Protein AF-A0A969T9H5-F1 (afdb_monomer_lite)

Radius of gyration: 19.57 Å; chains: 1; bounding box: 50×28×49 Å

Sequence (170 aa):
MPGCEVAMLNDYLAGAIPQTIERGRVLMASIRRDLPRDYDALRTTCKQRVNEEIEALQKLQKKDICNLEAWREFKRIVANMDLIETVGVAALNRASSADHRLNVLLEKIAREIDYPLLTPTVISLSQQYFCIYRQFNLLCIPLVEGHFLLHLPDLYHELAHPFLLRKTIP

pLDDT: mean 87.6, std 11.99, range [33.06, 97.31]

Foldseek 3Di:
DPVVVLVVQVVVLLPVLVVVLVVLVVLLVLQDPPDDPLCVLLNVLLNVLSVVLSVLSVVLNPDPCRDPVSVVSVVVSVVSSVCSRVPSRVQRVPDDPLQVVVSVVQVVVCVVVVQVDDRAREDQPDPDAWAAPVSSSYIYHHNCCSVPVPVVVVVVVRSCVVVVVVPPDD

Structure (mmCIF, N/CA/C/O backbone):
data_AF-A0A969T9H5-F1
#
_entry.id   AF-A0A969T9H5-F1
#
loop_
_atom_site.group_PDB
_atom_site.id
_atom_site.type_symbol
_atom_site.label_atom_id
_atom_site.label_alt_id
_atom_site.label_comp_id
_atom_site.label_asym_id
_atom_site.label_entity_id
_atom_site.label_seq_id
_atom_site.pdbx_PDB_ins_code
_atom_site.Cartn_x
_atom_site.Cartn_y
_atom_site.Cartn_z
_atom_site.occupancy
_atom_site.B_iso_or_equiv
_atom_site.auth_seq_id
_atom_site.auth_comp_id
_atom_site.auth_asym_id
_atom_site.auth_atom_id
_atom_site.pdbx_PDB_model_num
ATOM 1 N N . MET A 1 1 ? 33.191 -14.152 -22.882 1.00 47.62 1 MET A N 1
ATOM 2 C CA . MET A 1 1 ? 32.098 -13.749 -23.791 1.00 47.62 1 MET A CA 1
ATOM 3 C C . MET A 1 1 ? 31.109 -12.845 -23.043 1.00 47.62 1 MET A C 1
ATOM 5 O O . MET A 1 1 ? 30.106 -13.347 -22.569 1.00 47.62 1 MET A O 1
ATOM 9 N N . PRO A 1 2 ? 31.390 -11.540 -22.884 1.00 58.88 2 PRO A N 1
ATOM 10 C CA . PRO A 1 2 ? 30.523 -10.622 -22.130 1.00 58.88 2 PRO A CA 1
ATOM 11 C C . PRO A 1 2 ? 29.415 -9.947 -22.968 1.00 58.88 2 PRO A C 1
ATOM 13 O O . PRO A 1 2 ? 28.464 -9.418 -22.409 1.00 58.88 2 PRO A O 1
ATOM 16 N N . GLY A 1 3 ? 29.493 -9.974 -24.305 1.00 58.47 3 GLY A N 1
ATOM 17 C CA . GLY A 1 3 ? 28.529 -9.273 -25.172 1.00 58.47 3 GLY A CA 1
ATOM 18 C C . GLY A 1 3 ? 27.148 -9.933 -25.306 1.00 58.47 3 GLY A C 1
ATOM 19 O O . GLY A 1 3 ? 26.172 -9.237 -25.559 1.00 58.47 3 GLY A O 1
ATOM 20 N N . CYS A 1 4 ? 27.044 -11.253 -25.113 1.00 58.19 4 CYS A N 1
ATOM 21 C CA . CYS A 1 4 ? 25.779 -11.986 -25.268 1.00 58.19 4 CYS A CA 1
ATOM 22 C C . CYS A 1 4 ? 24.822 -11.754 -24.081 1.00 58.19 4 CYS A C 1
ATOM 24 O O . CYS A 1 4 ? 23.616 -11.621 -24.263 1.00 58.19 4 CYS A O 1
ATOM 26 N N . GLU A 1 5 ? 25.360 -11.629 -22.863 1.00 64.88 5 GLU A N 1
ATOM 27 C CA . GLU A 1 5 ? 24.565 -11.393 -21.648 1.00 64.88 5 GLU A CA 1
ATOM 28 C C . GLU A 1 5 ? 23.960 -9.983 -21.603 1.00 64.88 5 GLU A C 1
ATOM 30 O O . GLU A 1 5 ? 22.817 -9.817 -21.180 1.00 64.88 5 GLU A O 1
ATOM 35 N N . VAL A 1 6 ? 24.690 -8.972 -22.090 1.00 69.62 6 VAL A N 1
ATOM 36 C CA . VAL A 1 6 ? 24.198 -7.583 -22.145 1.00 69.62 6 VAL A CA 1
ATOM 37 C C . VAL A 1 6 ? 23.068 -7.440 -23.168 1.00 69.62 6 VAL A C 1
ATOM 39 O O . VAL A 1 6 ? 22.071 -6.780 -22.885 1.00 69.62 6 VAL A O 1
ATOM 42 N N . ALA A 1 7 ? 23.176 -8.108 -24.321 1.00 71.19 7 ALA A N 1
ATOM 43 C CA . ALA A 1 7 ? 22.122 -8.112 -25.333 1.00 71.19 7 ALA A CA 1
ATOM 44 C C . ALA A 1 7 ? 20.820 -8.748 -24.807 1.00 71.19 7 ALA A C 1
ATOM 46 O O . ALA A 1 7 ? 19.759 -8.138 -24.914 1.00 71.19 7 ALA A O 1
ATOM 47 N N . MET A 1 8 ? 20.902 -9.908 -24.141 1.00 79.25 8 MET A N 1
ATOM 48 C CA . MET A 1 8 ? 19.718 -10.556 -23.553 1.00 79.25 8 MET A CA 1
ATOM 49 C C . MET A 1 8 ? 19.060 -9.719 -22.447 1.00 79.25 8 MET A C 1
ATOM 51 O O . MET A 1 8 ? 17.835 -9.697 -22.332 1.00 79.25 8 MET A O 1
ATOM 55 N N . LEU A 1 9 ? 19.855 -9.025 -21.625 1.00 79.94 9 LEU A N 1
ATOM 56 C CA . LEU A 1 9 ? 19.324 -8.145 -20.582 1.00 79.94 9 LEU A CA 1
ATOM 57 C C . LEU A 1 9 ? 18.579 -6.941 -21.177 1.00 79.94 9 LEU A C 1
ATOM 59 O O . LEU A 1 9 ? 17.537 -6.547 -20.652 1.00 79.94 9 LEU A O 1
ATOM 63 N N . ASN A 1 10 ? 19.087 -6.387 -22.278 1.00 79.56 10 ASN A N 1
ATOM 64 C CA . ASN A 1 10 ? 18.437 -5.290 -22.988 1.00 79.56 10 ASN A CA 1
ATOM 65 C C . ASN A 1 10 ? 17.104 -5.720 -23.596 1.00 79.56 10 ASN A C 1
ATOM 67 O O . ASN A 1 10 ? 16.109 -5.025 -23.404 1.00 79.56 10 ASN A O 1
ATOM 71 N N . ASP A 1 11 ? 17.063 -6.876 -24.260 1.00 84.00 11 ASP A N 1
ATOM 72 C CA . ASP A 1 11 ? 15.827 -7.408 -24.839 1.00 84.00 11 ASP A CA 1
ATOM 73 C C . ASP A 1 11 ? 14.783 -7.689 -23.751 1.00 84.00 11 ASP A C 1
ATOM 75 O O . ASP A 1 11 ? 13.604 -7.352 -23.899 1.00 84.00 11 ASP A O 1
ATOM 79 N N . TYR A 1 12 ? 15.222 -8.230 -22.608 1.00 87.00 12 TYR A N 1
ATOM 80 C CA . TYR A 1 12 ? 14.353 -8.424 -21.451 1.00 87.00 12 TYR A CA 1
ATOM 81 C C . TYR A 1 12 ? 13.780 -7.096 -20.946 1.00 87.00 12 TYR A C 1
ATOM 83 O O . TYR A 1 12 ? 12.568 -6.975 -20.774 1.00 87.00 12 TYR A O 1
ATOM 91 N N . LEU A 1 13 ? 14.623 -6.085 -20.714 1.00 86.38 13 LEU A N 1
ATOM 92 C CA . LEU A 1 13 ? 14.180 -4.789 -20.194 1.00 86.38 13 LEU A CA 1
ATOM 93 C C . LEU A 1 13 ? 13.301 -4.027 -21.192 1.00 86.38 13 LEU A C 1
ATOM 95 O O . LEU A 1 13 ? 12.325 -3.397 -20.777 1.00 86.38 13 LEU A O 1
ATOM 99 N N . ALA A 1 14 ? 13.582 -4.143 -22.491 1.00 86.38 14 ALA A N 1
ATOM 100 C CA . ALA A 1 14 ? 12.766 -3.573 -23.557 1.00 86.38 14 ALA A CA 1
ATOM 101 C C . ALA A 1 14 ? 11.327 -4.117 -23.547 1.00 86.38 14 ALA A C 1
ATOM 103 O O . ALA A 1 14 ? 10.398 -3.365 -23.839 1.00 86.38 14 ALA A O 1
ATOM 104 N N . GLY A 1 15 ? 11.126 -5.384 -23.165 1.00 88.88 15 GLY A N 1
ATOM 105 C CA . GLY A 1 15 ? 9.794 -5.971 -22.979 1.00 88.88 15 GLY A CA 1
ATOM 106 C C . GLY A 1 15 ? 9.190 -5.723 -21.590 1.00 88.88 15 GLY A C 1
ATOM 107 O O . GLY A 1 15 ? 8.013 -5.373 -21.465 1.00 88.88 15 GLY A O 1
ATOM 108 N N . ALA A 1 16 ? 9.990 -5.868 -20.534 1.00 92.19 16 ALA A N 1
ATOM 109 C CA . ALA A 1 16 ? 9.522 -5.826 -19.151 1.00 92.19 16 ALA A CA 1
ATOM 110 C C . ALA A 1 16 ? 9.114 -4.418 -18.692 1.00 92.19 16 ALA A C 1
ATOM 112 O O . ALA A 1 16 ? 8.158 -4.277 -17.924 1.00 92.19 16 ALA A O 1
ATOM 113 N N . ILE A 1 17 ? 9.792 -3.362 -19.160 1.00 93.75 17 ILE A N 1
ATOM 114 C CA . ILE A 1 17 ? 9.450 -1.980 -18.793 1.00 93.75 17 ILE A CA 1
ATOM 115 C C . ILE A 1 17 ? 8.036 -1.606 -19.283 1.00 93.75 17 ILE A C 1
ATOM 117 O O . ILE A 1 17 ? 7.217 -1.228 -18.439 1.00 93.75 17 ILE A O 1
ATOM 121 N N . PRO A 1 18 ? 7.681 -1.749 -20.580 1.00 94.50 18 PRO A N 1
ATOM 122 C CA . PRO A 1 18 ? 6.320 -1.490 -21.055 1.00 94.50 18 PRO A CA 1
ATOM 123 C C . PRO A 1 18 ? 5.251 -2.311 -20.331 1.00 94.50 18 PRO A C 1
ATOM 125 O O . PRO A 1 18 ? 4.217 -1.764 -19.949 1.00 94.50 18 PRO A O 1
ATOM 128 N N . GLN A 1 19 ? 5.511 -3.601 -20.090 1.00 95.19 19 GLN A N 1
ATOM 129 C CA . GLN A 1 19 ? 4.597 -4.462 -19.339 1.00 95.19 19 GLN A CA 1
ATOM 130 C C . GLN A 1 19 ? 4.364 -3.928 -17.918 1.00 95.19 19 GLN A C 1
ATOM 132 O O . GLN A 1 19 ? 3.228 -3.881 -17.449 1.00 95.19 19 GLN A O 1
ATOM 137 N N . THR A 1 20 ? 5.427 -3.502 -17.231 1.00 95.81 20 THR A N 1
ATOM 138 C CA . THR A 1 20 ? 5.340 -2.999 -15.852 1.00 95.81 20 THR A CA 1
ATOM 139 C C . THR A 1 20 ? 4.614 -1.651 -15.792 1.00 95.81 20 THR A C 1
ATOM 141 O O . THR A 1 20 ? 3.836 -1.415 -14.868 1.00 95.81 20 THR A O 1
ATOM 144 N N . ILE A 1 21 ? 4.792 -0.789 -16.801 1.00 96.88 21 ILE A N 1
ATOM 145 C CA . ILE A 1 21 ? 4.009 0.450 -16.954 1.00 96.88 21 ILE A CA 1
ATOM 146 C C . ILE A 1 21 ? 2.520 0.123 -17.093 1.00 96.88 21 ILE A C 1
ATOM 148 O O . ILE A 1 21 ? 1.692 0.731 -16.413 1.00 96.88 21 ILE A O 1
ATOM 152 N N . GLU A 1 22 ? 2.171 -0.844 -17.943 1.00 97.19 22 GLU A N 1
ATOM 153 C CA . GLU A 1 22 ? 0.775 -1.236 -18.135 1.00 97.19 22 GLU A CA 1
ATOM 154 C C . GLU A 1 22 ? 0.180 -1.855 -16.866 1.00 97.19 22 GLU A C 1
ATOM 156 O O . GLU A 1 22 ? -0.927 -1.493 -16.467 1.00 97.19 22 GLU A O 1
ATOM 161 N N . ARG A 1 23 ? 0.953 -2.682 -16.148 1.00 96.44 23 ARG A N 1
ATOM 162 C CA . ARG A 1 23 ? 0.580 -3.177 -14.815 1.00 96.44 23 ARG A CA 1
ATOM 163 C C . ARG A 1 23 ? 0.255 -2.024 -13.864 1.00 96.44 23 ARG A C 1
ATOM 165 O O . ARG A 1 23 ? -0.775 -2.063 -13.200 1.00 96.44 23 ARG A O 1
ATOM 172 N N . GLY A 1 24 ? 1.083 -0.978 -13.837 1.00 96.44 24 GLY A N 1
ATOM 173 C CA . GLY A 1 24 ? 0.830 0.225 -13.041 1.00 96.44 24 GLY A CA 1
ATOM 174 C C . GLY A 1 24 ? -0.486 0.922 -13.412 1.00 96.44 24 GLY A C 1
ATOM 175 O O . GLY A 1 24 ? -1.258 1.297 -12.532 1.00 96.44 24 GLY A O 1
ATOM 176 N N . ARG A 1 25 ? -0.806 1.045 -14.706 1.00 96.44 25 ARG A N 1
ATOM 177 C CA . ARG A 1 25 ? -2.076 1.648 -15.158 1.00 96.44 25 ARG A CA 1
ATOM 178 C C . ARG A 1 25 ? -3.293 0.828 -14.741 1.00 96.44 25 ARG A C 1
ATOM 180 O O . ARG A 1 25 ? -4.264 1.395 -14.237 1.00 96.44 25 ARG A O 1
ATOM 187 N N . VAL A 1 26 ? -3.230 -0.493 -14.906 1.00 96.12 26 VAL A N 1
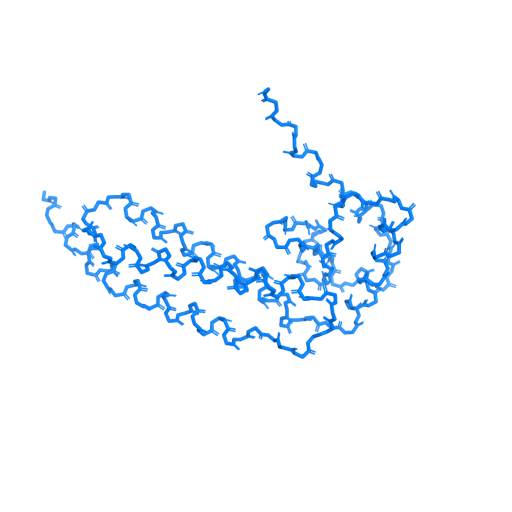ATOM 188 C CA . VAL A 1 26 ? -4.277 -1.414 -14.437 1.00 96.12 26 VAL A CA 1
ATOM 189 C C . VAL A 1 26 ? -4.440 -1.297 -12.922 1.00 96.12 26 VAL A C 1
ATOM 191 O O . VAL A 1 26 ? -5.563 -1.181 -12.426 1.00 96.12 26 VAL A O 1
ATOM 194 N N . LEU A 1 27 ? -3.329 -1.227 -12.186 1.00 94.31 27 LEU A N 1
ATOM 195 C CA . LEU A 1 27 ? -3.342 -1.060 -10.739 1.00 94.31 27 LEU A CA 1
ATOM 196 C C . LEU A 1 27 ? -4.035 0.246 -10.332 1.00 94.31 27 LEU A C 1
ATOM 198 O O . LEU A 1 27 ? -4.927 0.218 -9.487 1.00 94.31 27 LEU A O 1
ATOM 202 N N . MET A 1 28 ? -3.725 1.374 -10.980 1.00 94.12 28 MET A N 1
ATOM 203 C CA . MET A 1 28 ? -4.422 2.645 -10.738 1.00 94.12 28 MET A CA 1
ATOM 204 C C . MET A 1 28 ? -5.925 2.565 -11.003 1.00 94.12 28 MET A C 1
ATOM 206 O O . MET A 1 28 ? -6.712 3.147 -10.251 1.00 94.12 28 MET A O 1
ATOM 210 N N . ALA A 1 29 ? -6.327 1.876 -12.072 1.00 93.75 29 ALA A N 1
ATOM 211 C CA . ALA A 1 29 ? -7.732 1.695 -12.420 1.00 93.75 29 ALA A CA 1
ATOM 212 C C . ALA A 1 29 ? -8.474 0.825 -11.393 1.00 93.75 29 ALA A C 1
ATOM 214 O O . ALA A 1 29 ? -9.655 1.062 -11.142 1.00 93.75 29 ALA A O 1
ATOM 215 N N . SER A 1 30 ? -7.778 -0.125 -10.762 1.00 92.56 30 SER A N 1
ATOM 216 C CA . SER A 1 30 ? -8.341 -1.007 -9.734 1.00 92.56 30 SER A CA 1
ATOM 217 C C . SER A 1 30 ? -8.591 -0.323 -8.382 1.00 92.56 30 SER A C 1
ATOM 219 O O . SER A 1 30 ? -9.313 -0.864 -7.549 1.00 92.56 30 SER A O 1
ATOM 221 N N . ILE A 1 31 ? -8.027 0.869 -8.150 1.00 92.31 31 ILE A N 1
ATOM 222 C CA . ILE A 1 31 ? -8.185 1.591 -6.883 1.00 92.31 31 ILE A CA 1
ATOM 223 C C . ILE A 1 31 ? -9.641 2.047 -6.708 1.00 92.31 31 ILE A C 1
ATOM 225 O O . ILE A 1 31 ? -10.117 2.957 -7.401 1.00 92.31 31 ILE A O 1
ATOM 229 N N . ARG A 1 32 ? -10.324 1.455 -5.720 1.00 88.00 32 ARG A N 1
ATOM 230 C CA . ARG A 1 32 ? -11.712 1.768 -5.353 1.00 88.00 32 ARG A CA 1
ATOM 231 C C . ARG A 1 32 ? -11.934 3.254 -5.069 1.00 88.00 32 ARG A C 1
ATOM 233 O O . ARG A 1 32 ? -11.133 3.931 -4.418 1.00 88.00 32 ARG A O 1
ATOM 240 N N . ARG A 1 33 ? -13.058 3.766 -5.575 1.00 85.00 33 ARG A N 1
ATOM 241 C CA . ARG A 1 33 ? -13.481 5.173 -5.432 1.00 85.00 33 ARG A CA 1
ATOM 242 C C . ARG A 1 33 ? -14.618 5.345 -4.429 1.00 85.00 33 ARG A C 1
ATOM 244 O O . ARG A 1 33 ? -14.822 6.445 -3.939 1.00 85.00 33 ARG A O 1
ATOM 251 N N . ASP A 1 34 ? -15.323 4.265 -4.130 1.00 87.38 34 ASP A N 1
ATOM 252 C CA . ASP A 1 34 ? -16.539 4.176 -3.324 1.00 87.38 34 ASP A CA 1
ATOM 253 C C . ASP A 1 34 ? -16.262 3.964 -1.824 1.00 87.38 34 ASP A C 1
ATOM 255 O O . ASP A 1 34 ? -17.079 3.388 -1.111 1.00 87.38 34 ASP A O 1
ATOM 259 N N . LEU A 1 35 ? -15.099 4.404 -1.336 1.00 88.19 35 LEU A N 1
ATOM 260 C CA . LEU A 1 35 ? -14.696 4.228 0.059 1.00 88.19 35 LEU A CA 1
ATOM 261 C C . LEU A 1 35 ? -15.001 5.474 0.908 1.00 88.19 35 LEU A C 1
ATOM 263 O O . LEU A 1 35 ? -14.962 6.590 0.380 1.00 88.19 35 LEU A O 1
ATOM 267 N N . PRO A 1 36 ? -15.257 5.304 2.221 1.00 89.12 36 PRO A N 1
ATOM 268 C CA . PRO A 1 36 ? -15.365 6.408 3.173 1.00 89.12 36 PRO A CA 1
ATOM 269 C C . PRO A 1 36 ? -14.124 7.312 3.205 1.00 89.12 36 PRO A C 1
ATOM 271 O O . PRO A 1 36 ? -13.038 6.923 2.769 1.00 89.12 36 PRO A O 1
ATOM 274 N N . ARG A 1 37 ? -14.281 8.507 3.788 1.00 88.31 37 ARG A N 1
ATOM 275 C CA . ARG A 1 37 ? -13.225 9.534 3.850 1.00 88.31 37 ARG A CA 1
ATOM 276 C C . ARG A 1 37 ? -11.960 9.079 4.579 1.00 88.31 37 ARG A C 1
ATOM 278 O O . ARG A 1 37 ? -10.876 9.530 4.226 1.00 88.31 37 ARG A O 1
ATOM 285 N N . ASP A 1 38 ? -12.073 8.145 5.519 1.00 88.44 38 ASP A N 1
ATOM 286 C CA . ASP A 1 38 ? -10.944 7.592 6.285 1.00 88.44 38 ASP A CA 1
ATOM 287 C C . ASP A 1 38 ? -9.857 6.969 5.387 1.00 88.44 38 ASP A C 1
ATOM 289 O O . ASP A 1 38 ? -8.692 6.859 5.770 1.00 88.44 38 ASP A O 1
ATOM 293 N N . TYR A 1 39 ? -10.228 6.577 4.163 1.00 92.62 39 TYR A N 1
ATOM 294 C CA . TYR A 1 39 ? -9.339 5.964 3.178 1.00 92.62 39 TYR A CA 1
ATOM 295 C C . TYR A 1 39 ? -8.788 6.966 2.156 1.00 92.62 39 TYR A C 1
ATOM 297 O O . TYR A 1 39 ? -7.990 6.585 1.298 1.00 92.62 39 TYR A O 1
ATOM 305 N N . ASP A 1 40 ? -9.198 8.239 2.202 1.00 92.06 40 ASP A N 1
ATOM 306 C CA . ASP A 1 40 ? -8.830 9.243 1.197 1.00 92.06 40 ASP A CA 1
ATOM 307 C C . ASP A 1 40 ? -7.316 9.480 1.157 1.00 92.06 40 ASP A C 1
ATOM 309 O O . ASP A 1 40 ? -6.738 9.585 0.068 1.00 92.06 40 ASP A O 1
ATOM 313 N N . ALA A 1 41 ? -6.670 9.508 2.328 1.00 91.75 41 ALA A N 1
ATOM 314 C CA . ALA A 1 41 ? -5.221 9.636 2.452 1.00 91.75 41 ALA A CA 1
ATOM 315 C C . ALA A 1 41 ? -4.509 8.443 1.797 1.00 91.75 41 ALA A C 1
ATOM 317 O O . ALA A 1 41 ? -3.752 8.634 0.845 1.00 91.75 41 ALA A O 1
ATOM 318 N N . LEU A 1 42 ? -4.835 7.212 2.214 1.00 94.81 42 LEU A N 1
ATOM 319 C CA . LEU A 1 42 ? -4.269 5.985 1.645 1.00 94.81 42 LEU A CA 1
ATOM 320 C C . LEU A 1 42 ? -4.481 5.904 0.127 1.00 94.81 42 LEU A C 1
ATOM 322 O O . LEU A 1 42 ? -3.558 5.574 -0.621 1.00 94.81 42 LEU A O 1
ATOM 326 N N . ARG A 1 43 ? -5.683 6.243 -0.349 1.00 95.19 43 ARG A N 1
ATOM 327 C CA . ARG A 1 43 ? -6.032 6.249 -1.775 1.00 95.19 43 ARG A CA 1
ATOM 328 C C . ARG A 1 43 ? -5.176 7.235 -2.560 1.00 95.19 43 ARG A C 1
ATOM 330 O O . ARG A 1 43 ? -4.705 6.905 -3.649 1.00 95.19 43 ARG A O 1
ATOM 337 N N . THR A 1 44 ? -4.994 8.437 -2.024 1.00 94.81 44 THR A N 1
ATOM 338 C CA . THR A 1 44 ? -4.170 9.479 -2.646 1.00 94.81 44 THR A CA 1
ATOM 339 C C . THR A 1 44 ? -2.711 9.044 -2.690 1.00 94.81 44 THR A C 1
ATOM 341 O O . THR A 1 44 ? -2.109 9.079 -3.761 1.00 94.81 44 THR A O 1
ATOM 344 N N . THR A 1 45 ? -2.180 8.523 -1.581 1.00 95.50 45 THR A N 1
ATOM 345 C CA . THR A 1 45 ? -0.813 7.998 -1.508 1.00 95.50 45 THR A CA 1
ATOM 346 C C . THR A 1 45 ? -0.590 6.850 -2.490 1.00 95.50 45 THR A C 1
ATOM 348 O O . THR A 1 45 ? 0.398 6.866 -3.216 1.00 95.50 45 THR A O 1
ATOM 351 N N . CYS A 1 46 ? -1.507 5.880 -2.587 1.00 96.19 46 CYS A N 1
ATOM 352 C CA . CYS A 1 46 ? -1.376 4.780 -3.548 1.00 96.19 46 CYS A CA 1
ATOM 353 C C . CYS A 1 46 ? -1.334 5.301 -4.989 1.00 96.19 46 CYS A C 1
ATOM 355 O O . CYS A 1 46 ? -0.433 4.941 -5.739 1.00 96.19 46 CYS A O 1
ATOM 357 N N . LYS A 1 47 ? -2.259 6.192 -5.372 1.00 95.94 47 LYS A N 1
ATOM 358 C CA . LYS A 1 47 ? -2.280 6.782 -6.722 1.00 95.94 47 LYS A CA 1
ATOM 359 C C . LYS A 1 47 ? -1.001 7.547 -7.039 1.00 95.94 47 LYS A C 1
ATOM 361 O O . LYS A 1 47 ? -0.446 7.375 -8.119 1.00 95.94 47 LYS A O 1
ATOM 366 N N . GLN A 1 48 ? -0.553 8.383 -6.106 1.00 96.75 48 GLN A N 1
ATOM 367 C CA . GLN A 1 48 ? 0.664 9.164 -6.267 1.00 96.75 48 GLN A CA 1
ATOM 368 C C . GLN A 1 48 ? 1.874 8.249 -6.461 1.00 96.75 48 GLN A C 1
ATOM 370 O O . GLN A 1 48 ? 2.603 8.412 -7.432 1.00 96.75 48 GLN A O 1
ATOM 375 N N . ARG A 1 49 ? 2.039 7.237 -5.606 1.00 96.19 49 ARG A N 1
ATOM 376 C CA . ARG A 1 49 ? 3.184 6.329 -5.693 1.00 96.19 49 ARG A CA 1
ATOM 377 C C . ARG A 1 49 ? 3.180 5.498 -6.973 1.00 96.19 49 ARG A C 1
ATOM 379 O O . ARG A 1 49 ? 4.229 5.345 -7.581 1.00 96.19 49 ARG A O 1
ATOM 386 N N . VAL A 1 50 ? 2.026 5.003 -7.433 1.00 96.88 50 VAL A N 1
ATOM 387 C CA . VAL A 1 50 ? 1.979 4.296 -8.727 1.00 96.88 50 VAL A CA 1
ATOM 388 C C . VAL A 1 50 ? 2.397 5.219 -9.875 1.00 96.88 50 VAL A C 1
ATOM 390 O O . VAL A 1 50 ? 3.166 4.798 -10.735 1.00 96.88 50 VAL A O 1
ATOM 393 N N . ASN A 1 51 ? 1.949 6.479 -9.873 1.00 97.25 51 ASN A N 1
ATOM 394 C CA . ASN A 1 51 ? 2.383 7.461 -10.870 1.00 97.25 51 ASN A CA 1
ATOM 395 C C . ASN A 1 51 ? 3.897 7.707 -10.815 1.00 97.25 51 ASN A C 1
ATOM 397 O O . ASN A 1 51 ? 4.543 7.680 -11.857 1.00 97.25 51 ASN A O 1
ATOM 401 N N . GLU A 1 52 ? 4.467 7.889 -9.622 1.00 97.19 52 GLU A N 1
ATOM 402 C CA . GLU A 1 52 ? 5.912 8.084 -9.432 1.00 97.19 52 GLU A CA 1
ATOM 403 C C . GLU A 1 52 ? 6.726 6.909 -10.003 1.00 97.19 52 GLU A C 1
ATOM 405 O O . GLU A 1 52 ? 7.714 7.122 -10.710 1.00 97.19 52 GLU A O 1
ATOM 410 N N . GLU A 1 53 ? 6.287 5.669 -9.771 1.00 97.31 53 GLU A N 1
ATOM 411 C CA . GLU A 1 53 ? 6.951 4.477 -10.310 1.00 97.31 53 GLU A CA 1
ATOM 412 C C . GLU A 1 53 ? 6.782 4.348 -11.838 1.00 97.31 53 GLU A C 1
ATOM 414 O O . GLU A 1 53 ? 7.726 3.977 -12.539 1.00 97.31 53 GLU A O 1
ATOM 419 N N . ILE A 1 54 ? 5.614 4.704 -12.393 1.00 97.12 54 ILE A N 1
ATOM 420 C CA . ILE A 1 54 ? 5.407 4.761 -13.852 1.00 97.12 54 ILE A CA 1
ATOM 421 C C . ILE A 1 54 ? 6.329 5.808 -14.486 1.00 97.12 54 ILE A C 1
ATOM 423 O O . ILE A 1 54 ? 6.963 5.537 -15.508 1.00 97.12 54 ILE A O 1
ATOM 427 N N . GLU A 1 55 ? 6.436 6.995 -13.891 1.00 96.56 55 GLU A N 1
ATOM 428 C CA . GLU A 1 55 ? 7.342 8.044 -14.360 1.00 96.56 55 GLU A CA 1
ATOM 429 C C . GLU A 1 55 ? 8.808 7.601 -14.285 1.00 96.56 55 GLU A C 1
ATOM 431 O O . GLU A 1 55 ? 9.588 7.886 -15.198 1.00 96.56 55 GLU A O 1
ATOM 436 N N . ALA A 1 56 ? 9.194 6.880 -13.229 1.00 95.31 56 ALA A N 1
ATOM 437 C CA . ALA A 1 56 ? 10.532 6.311 -13.096 1.00 95.31 56 ALA A CA 1
ATOM 438 C C . ALA A 1 56 ? 10.825 5.289 -14.208 1.00 95.31 56 ALA A C 1
ATOM 440 O O . ALA A 1 56 ? 11.877 5.367 -14.844 1.00 95.31 56 ALA A O 1
ATOM 441 N N . LEU A 1 57 ? 9.875 4.402 -14.523 1.00 94.50 57 LEU A N 1
ATOM 442 C CA . LEU A 1 57 ? 9.990 3.449 -15.636 1.00 94.50 57 LEU A CA 1
ATOM 443 C C . LEU A 1 57 ? 10.110 4.149 -16.993 1.00 94.50 57 LEU A C 1
ATOM 445 O O . LEU A 1 57 ? 10.936 3.760 -17.816 1.00 94.50 57 LEU A O 1
ATOM 449 N N . GLN A 1 58 ? 9.333 5.208 -17.229 1.00 93.94 58 GLN A N 1
ATOM 450 C CA . GLN A 1 58 ? 9.415 5.995 -18.464 1.00 93.94 58 GLN A CA 1
ATOM 451 C C . GLN A 1 58 ? 10.759 6.717 -18.607 1.00 93.94 58 GLN A C 1
ATOM 453 O O . GLN A 1 58 ? 11.288 6.831 -19.714 1.00 93.94 58 GLN A O 1
ATOM 458 N N . LYS A 1 59 ? 11.327 7.213 -17.501 1.00 92.31 59 LYS A N 1
ATOM 459 C CA . LYS A 1 59 ? 12.681 7.785 -17.488 1.00 92.31 59 LYS A CA 1
ATOM 460 C C . LYS A 1 59 ? 13.723 6.708 -17.773 1.00 92.31 59 LYS A C 1
ATOM 462 O O . LYS A 1 59 ? 14.628 6.953 -18.563 1.00 92.31 59 LYS A O 1
ATOM 467 N N . LEU A 1 60 ? 13.569 5.526 -17.177 1.00 90.38 60 LEU A N 1
ATOM 468 C CA . LEU A 1 60 ? 14.469 4.394 -17.377 1.00 90.38 60 LEU A CA 1
ATOM 469 C C . LEU A 1 60 ? 14.466 3.905 -18.830 1.00 90.38 60 LEU A C 1
ATOM 471 O O . LEU A 1 60 ? 15.530 3.654 -19.379 1.00 90.38 60 LEU A O 1
ATOM 475 N N . GLN A 1 61 ? 13.299 3.865 -19.479 1.00 86.88 61 GLN A N 1
ATOM 476 C CA . GLN A 1 61 ? 13.158 3.481 -20.889 1.00 86.88 61 GLN A CA 1
ATOM 477 C C . GLN A 1 61 ? 13.932 4.398 -21.850 1.00 86.88 61 GLN A C 1
ATOM 479 O O . GLN A 1 61 ? 14.343 3.966 -22.923 1.00 86.88 61 GLN A O 1
ATOM 484 N N . LYS A 1 62 ? 14.099 5.676 -21.489 1.00 83.31 62 LYS A N 1
ATOM 485 C CA . LYS A 1 62 ? 14.804 6.677 -22.305 1.00 83.31 62 LYS A CA 1
ATOM 486 C C . LYS A 1 62 ? 16.320 6.677 -22.082 1.00 83.31 62 LYS A C 1
ATOM 488 O O . LYS A 1 62 ? 17.028 7.321 -22.853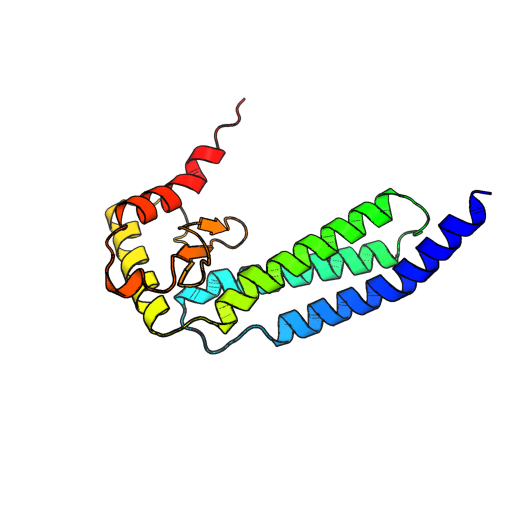 1.00 83.31 62 LYS A O 1
ATOM 493 N N . LYS A 1 63 ? 16.813 6.027 -21.022 1.00 79.00 63 LYS A N 1
ATOM 494 C CA . LYS A 1 63 ? 18.250 5.863 -20.761 1.00 79.00 63 LYS A CA 1
ATOM 495 C C . LYS A 1 63 ? 18.786 4.706 -21.609 1.00 79.00 63 LYS A C 1
ATOM 497 O O . LYS A 1 63 ? 18.055 3.766 -21.898 1.00 79.00 63 LYS A O 1
ATOM 502 N N . ASP A 1 64 ? 20.065 4.757 -21.969 1.00 67.44 64 ASP A N 1
ATOM 503 C CA . ASP A 1 64 ? 20.746 3.595 -22.543 1.00 67.44 64 ASP A CA 1
ATOM 504 C C . ASP A 1 64 ? 20.794 2.473 -21.487 1.00 67.44 64 ASP A C 1
ATOM 506 O O . ASP A 1 64 ? 21.326 2.654 -20.389 1.00 67.44 64 ASP A O 1
ATOM 510 N N . ILE A 1 65 ? 20.149 1.347 -21.791 1.00 65.12 65 ILE A N 1
ATOM 511 C CA . ILE A 1 65 ? 19.752 0.296 -20.836 1.00 65.12 65 ILE A CA 1
ATOM 512 C C . ILE A 1 65 ? 20.939 -0.634 -20.482 1.00 65.12 65 ILE A C 1
ATOM 514 O O . ILE A 1 65 ? 20.850 -1.472 -19.585 1.00 65.12 65 ILE A O 1
ATOM 518 N N . CYS A 1 66 ? 22.102 -0.429 -21.108 1.00 62.59 66 CYS A N 1
ATOM 519 C CA . CYS A 1 66 ? 23.261 -1.325 -21.065 1.00 62.59 66 CYS A CA 1
ATOM 520 C C . CYS A 1 66 ? 24.070 -1.352 -19.748 1.00 62.59 66 CYS A C 1
ATOM 522 O O . CYS A 1 66 ? 25.226 -1.784 -19.769 1.00 62.59 66 CYS A O 1
ATOM 524 N N . ASN A 1 67 ? 23.540 -0.908 -18.600 1.00 74.31 67 ASN A N 1
ATOM 525 C CA . ASN A 1 67 ? 24.291 -0.930 -17.338 1.00 74.31 67 ASN A CA 1
ATOM 526 C C . ASN A 1 67 ? 23.567 -1.659 -16.181 1.00 74.31 67 ASN A C 1
ATOM 528 O O . ASN A 1 67 ? 22.343 -1.728 -16.081 1.00 74.31 67 ASN A O 1
ATOM 532 N N . LEU A 1 68 ? 24.362 -2.211 -15.258 1.00 80.44 68 LEU A N 1
ATOM 533 C CA . LEU A 1 68 ? 23.884 -2.914 -14.058 1.00 80.44 68 LEU A CA 1
ATOM 534 C C . LEU A 1 68 ? 23.034 -2.016 -13.135 1.00 80.44 68 LEU A C 1
ATOM 536 O O . LEU A 1 68 ? 22.239 -2.509 -12.334 1.00 80.44 68 LEU A O 1
ATOM 540 N N . GLU A 1 69 ? 23.215 -0.702 -13.220 1.00 85.06 69 GLU A N 1
ATOM 541 C CA . G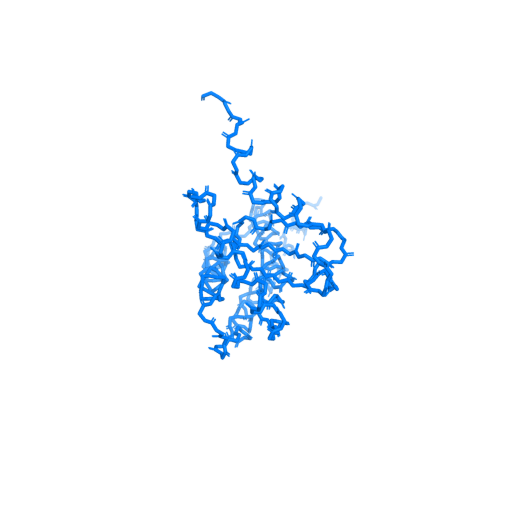LU A 1 69 ? 22.476 0.286 -12.440 1.00 85.06 69 GLU A CA 1
ATOM 542 C C . GLU A 1 69 ? 21.020 0.388 -12.906 1.00 85.06 69 GLU A C 1
ATOM 544 O O . GLU A 1 69 ? 20.126 0.337 -12.068 1.00 85.06 69 GLU A O 1
ATOM 549 N N . ALA A 1 70 ? 20.770 0.402 -14.218 1.00 85.88 70 ALA A N 1
ATOM 550 C CA . ALA A 1 70 ? 19.441 0.391 -14.817 1.00 85.88 70 ALA A CA 1
ATOM 551 C C . ALA A 1 70 ? 18.666 -0.867 -14.407 1.00 85.88 70 ALA A C 1
ATOM 553 O O . ALA A 1 70 ? 17.489 -0.798 -14.055 1.00 85.88 70 ALA A O 1
ATOM 554 N N . TRP A 1 71 ? 19.348 -2.014 -14.349 1.00 86.88 71 TRP A N 1
ATOM 555 C CA . TRP A 1 71 ? 18.762 -3.255 -13.845 1.00 86.88 71 TRP A CA 1
ATOM 556 C C . TRP A 1 71 ? 18.380 -3.183 -12.361 1.00 86.88 71 TRP A C 1
ATOM 558 O O . TRP A 1 71 ? 17.300 -3.627 -11.964 1.00 86.88 71 TRP A O 1
ATOM 568 N N . ARG A 1 72 ? 19.253 -2.619 -11.518 1.00 90.06 72 ARG A N 1
ATOM 569 C CA . ARG A 1 72 ? 18.965 -2.423 -10.088 1.00 90.06 72 ARG A CA 1
ATOM 570 C C . ARG A 1 72 ? 17.825 -1.427 -9.879 1.00 90.06 72 ARG A C 1
ATOM 572 O O . ARG A 1 72 ? 16.967 -1.669 -9.031 1.00 90.06 72 ARG A O 1
ATOM 579 N N . GLU A 1 73 ? 17.801 -0.348 -10.658 1.00 92.56 73 GLU A N 1
ATOM 580 C CA . GLU A 1 73 ? 16.731 0.650 -10.661 1.00 92.56 73 GLU A CA 1
ATOM 581 C C . GLU A 1 73 ? 15.398 -0.006 -11.045 1.00 92.56 73 GLU A C 1
ATOM 583 O O . GLU A 1 73 ? 14.437 0.100 -10.284 1.00 92.56 73 GLU A O 1
ATOM 588 N N . PHE A 1 74 ? 15.371 -0.791 -12.128 1.00 93.06 74 PHE A N 1
ATOM 589 C CA . PHE A 1 74 ? 14.200 -1.567 -12.540 1.00 93.06 74 PHE A CA 1
ATOM 590 C C . PHE A 1 74 ? 13.697 -2.498 -11.431 1.00 93.06 74 PHE A C 1
ATOM 592 O O . PHE A 1 74 ? 12.523 -2.445 -11.070 1.00 93.06 74 PHE A O 1
ATOM 599 N N . LYS A 1 75 ? 14.576 -3.316 -10.834 1.00 94.44 75 LYS A N 1
ATOM 600 C CA . LYS A 1 75 ? 14.192 -4.226 -9.741 1.00 94.44 75 LYS A CA 1
ATOM 601 C C . LYS A 1 75 ? 13.585 -3.495 -8.549 1.00 94.44 75 LYS A C 1
ATOM 603 O O . LYS A 1 75 ? 12.629 -3.990 -7.960 1.00 94.44 75 LYS A O 1
ATOM 608 N N . ARG A 1 76 ? 14.139 -2.335 -8.185 1.00 95.94 76 ARG A N 1
ATOM 609 C CA . ARG A 1 76 ? 13.606 -1.515 -7.092 1.00 95.94 76 ARG A CA 1
ATOM 610 C C . ARG A 1 76 ? 12.204 -1.008 -7.421 1.00 95.94 76 ARG A C 1
ATOM 612 O O . ARG A 1 76 ? 11.333 -1.091 -6.563 1.00 95.94 76 ARG A O 1
ATOM 619 N N . ILE A 1 77 ? 11.985 -0.538 -8.649 1.00 96.06 77 ILE A N 1
ATOM 620 C CA . ILE A 1 77 ? 10.665 -0.083 -9.101 1.00 96.06 77 ILE A CA 1
ATOM 621 C C . ILE A 1 77 ? 9.654 -1.237 -9.071 1.00 96.06 77 ILE A C 1
ATOM 623 O O . ILE A 1 77 ? 8.559 -1.080 -8.537 1.00 96.06 77 ILE A O 1
ATOM 627 N N . VAL A 1 78 ? 10.027 -2.420 -9.570 1.00 96.38 78 VAL A N 1
ATOM 628 C CA . VAL A 1 78 ? 9.162 -3.612 -9.519 1.00 96.38 78 VAL A CA 1
ATOM 629 C C . VAL A 1 78 ? 8.795 -3.960 -8.076 1.00 96.38 78 VAL A C 1
ATOM 631 O O . VAL A 1 78 ? 7.614 -4.106 -7.778 1.00 96.38 78 VAL A O 1
ATOM 634 N N . ALA A 1 79 ? 9.774 -4.002 -7.167 1.00 97.06 79 ALA A N 1
ATOM 635 C CA . ALA A 1 79 ? 9.529 -4.293 -5.755 1.00 97.06 79 ALA A CA 1
ATOM 636 C C . ALA A 1 79 ? 8.618 -3.248 -5.086 1.00 97.06 79 ALA A C 1
ATOM 638 O O . ALA A 1 79 ? 7.741 -3.599 -4.297 1.00 97.06 79 ALA A O 1
ATOM 639 N N . ASN A 1 80 ? 8.788 -1.964 -5.413 1.00 96.38 80 ASN A N 1
ATOM 640 C CA . ASN A 1 80 ? 7.905 -0.907 -4.924 1.00 96.38 80 ASN A CA 1
ATOM 641 C C . ASN A 1 80 ? 6.482 -1.070 -5.463 1.00 96.38 80 ASN A C 1
ATOM 643 O O . ASN A 1 80 ? 5.522 -0.924 -4.710 1.00 96.38 80 ASN A O 1
ATOM 647 N N . MET A 1 81 ? 6.341 -1.388 -6.747 1.00 96.31 81 MET A N 1
ATOM 648 C CA . MET A 1 81 ? 5.047 -1.603 -7.383 1.00 96.31 81 MET A CA 1
ATOM 649 C C . MET A 1 81 ? 4.332 -2.827 -6.791 1.00 96.31 81 MET A C 1
ATOM 651 O O . MET A 1 81 ? 3.142 -2.736 -6.498 1.00 96.31 81 MET A O 1
ATOM 655 N N . ASP A 1 82 ? 5.056 -3.923 -6.540 1.00 96.69 82 ASP A N 1
ATOM 656 C CA . ASP A 1 82 ? 4.529 -5.102 -5.839 1.00 96.69 82 ASP A CA 1
ATOM 657 C C . ASP A 1 82 ? 4.035 -4.713 -4.438 1.00 96.69 82 ASP A C 1
ATOM 659 O O . ASP A 1 82 ? 2.927 -5.056 -4.046 1.00 96.69 82 ASP A O 1
ATOM 663 N N . LEU A 1 83 ? 4.811 -3.915 -3.701 1.00 95.38 83 LEU A N 1
ATOM 664 C CA . LEU A 1 83 ? 4.444 -3.459 -2.362 1.00 95.38 83 LEU A CA 1
ATOM 665 C C . LEU A 1 83 ? 3.202 -2.553 -2.360 1.00 95.38 83 LEU A C 1
ATOM 667 O O . LEU A 1 83 ? 2.375 -2.642 -1.453 1.00 95.38 83 LEU A O 1
ATOM 671 N N . ILE A 1 84 ? 3.047 -1.681 -3.362 1.00 96.25 84 ILE A N 1
ATOM 672 C CA . ILE A 1 84 ? 1.835 -0.865 -3.525 1.00 96.25 84 ILE A CA 1
ATOM 673 C C . ILE A 1 84 ? 0.626 -1.757 -3.815 1.00 96.25 84 ILE A C 1
ATOM 675 O O . ILE A 1 84 ? -0.435 -1.545 -3.228 1.00 96.25 84 ILE A O 1
ATOM 679 N N . GLU A 1 85 ? 0.785 -2.763 -4.671 1.00 95.88 85 GLU A N 1
ATOM 680 C CA . GLU A 1 85 ? -0.273 -3.706 -5.029 1.00 95.88 85 GLU A CA 1
ATOM 681 C C . GLU A 1 85 ? -0.710 -4.565 -3.836 1.00 95.88 85 GLU A C 1
ATOM 683 O O . GLU A 1 85 ? -1.890 -4.575 -3.473 1.00 95.88 85 GLU A O 1
ATOM 688 N N . THR A 1 86 ? 0.235 -5.245 -3.185 1.00 94.00 86 THR A N 1
ATOM 689 C CA . THR A 1 86 ? -0.058 -6.250 -2.156 1.00 94.00 86 THR A CA 1
ATOM 690 C C . THR A 1 86 ? -0.426 -5.653 -0.804 1.00 94.00 86 THR A C 1
ATOM 692 O O . THR A 1 86 ? -1.023 -6.351 0.014 1.00 94.00 86 THR A O 1
ATOM 695 N N . VAL A 1 87 ? -0.072 -4.390 -0.547 1.00 93.62 87 VAL A N 1
ATOM 696 C CA . VAL A 1 87 ? -0.374 -3.708 0.719 1.00 93.62 87 VAL A CA 1
ATOM 697 C C . VAL A 1 87 ? -1.397 -2.602 0.509 1.00 93.62 87 VAL A C 1
ATOM 699 O O . VAL A 1 87 ? -2.508 -2.695 1.020 1.00 93.62 87 VAL A O 1
ATOM 702 N N . GLY A 1 88 ? -1.048 -1.560 -0.248 1.00 94.62 88 GLY A N 1
ATOM 703 C CA . GLY A 1 88 ? -1.883 -0.365 -0.375 1.00 94.62 88 GLY A CA 1
ATOM 704 C C . GLY A 1 88 ? -3.202 -0.639 -1.098 1.00 94.62 88 GLY A C 1
ATOM 705 O O . GLY A 1 88 ? -4.284 -0.414 -0.555 1.00 94.62 88 GLY A O 1
ATOM 706 N N . VAL A 1 89 ? -3.124 -1.169 -2.319 1.00 94.62 89 VAL A N 1
ATOM 707 C CA . VAL A 1 89 ? -4.309 -1.452 -3.140 1.00 94.62 89 VAL A CA 1
ATOM 708 C C . VAL A 1 89 ? -5.103 -2.626 -2.581 1.00 94.62 89 VAL A C 1
ATOM 710 O O . VAL A 1 89 ? -6.329 -2.545 -2.504 1.00 94.62 89 VAL A O 1
ATOM 713 N N . ALA A 1 90 ? -4.432 -3.683 -2.115 1.00 93.62 90 ALA A N 1
ATOM 714 C CA . ALA A 1 90 ? -5.092 -4.786 -1.424 1.00 93.62 90 ALA A CA 1
ATOM 715 C C . ALA A 1 90 ? -5.899 -4.311 -0.205 1.00 93.62 90 ALA A C 1
ATOM 717 O O . ALA A 1 90 ? -7.025 -4.777 -0.009 1.00 93.62 90 ALA A O 1
ATOM 718 N N . ALA A 1 91 ? -5.370 -3.358 0.572 1.00 93.88 91 ALA A N 1
ATOM 719 C CA . ALA A 1 91 ? -6.092 -2.777 1.694 1.00 93.88 91 ALA A CA 1
ATOM 720 C C . ALA A 1 91 ? -7.341 -2.017 1.240 1.00 93.88 91 ALA A C 1
ATOM 722 O O . ALA A 1 91 ? -8.442 -2.300 1.705 1.00 93.88 91 ALA A O 1
ATOM 723 N N . LEU A 1 92 ? -7.215 -1.125 0.258 1.00 94.50 92 LEU A N 1
ATOM 724 C CA . LEU A 1 92 ? -8.368 -0.396 -0.283 1.00 94.50 92 LEU A CA 1
ATOM 725 C C . LEU A 1 92 ? -9.445 -1.346 -0.835 1.00 94.50 92 LEU A C 1
ATOM 727 O O . LEU A 1 92 ? -10.637 -1.133 -0.622 1.00 94.50 92 LEU A O 1
ATOM 731 N N . ASN A 1 93 ? -9.040 -2.425 -1.503 1.00 92.75 93 ASN A N 1
ATOM 732 C CA . ASN A 1 93 ? -9.976 -3.382 -2.086 1.00 92.75 93 ASN A CA 1
ATOM 733 C C . ASN A 1 93 ? -10.710 -4.222 -1.036 1.00 92.75 93 ASN A C 1
ATOM 735 O O . ASN A 1 93 ? -11.882 -4.540 -1.236 1.00 92.75 93 ASN A O 1
ATOM 739 N N . ARG A 1 94 ? -10.055 -4.545 0.084 1.00 90.75 94 ARG A N 1
ATOM 740 C CA . ARG A 1 94 ? -10.624 -5.364 1.167 1.00 90.75 94 ARG A CA 1
ATOM 741 C C . ARG A 1 94 ? -11.309 -4.563 2.272 1.00 90.75 94 ARG A C 1
ATOM 743 O O . ARG A 1 94 ? -11.938 -5.175 3.129 1.00 90.75 94 ARG A O 1
ATOM 750 N N . ALA A 1 95 ? -11.218 -3.235 2.238 1.00 92.00 95 ALA A N 1
ATOM 751 C CA . ALA A 1 95 ? -11.841 -2.358 3.219 1.00 92.00 95 ALA A CA 1
ATOM 752 C C . ALA A 1 95 ? -13.338 -2.665 3.393 1.00 92.00 95 ALA A C 1
ATOM 754 O O . ALA A 1 95 ? -14.112 -2.705 2.426 1.00 92.00 95 ALA A O 1
ATOM 755 N N . SER A 1 96 ? -13.729 -2.867 4.649 1.00 90.12 96 SER A N 1
ATOM 756 C CA . SER A 1 96 ? -15.072 -3.257 5.064 1.00 90.12 96 SER A CA 1
ATOM 757 C C . SER A 1 96 ? -15.686 -2.250 6.043 1.00 90.12 96 SER A C 1
ATOM 759 O O . SER A 1 96 ? -15.034 -1.340 6.559 1.00 90.12 96 SER A O 1
ATOM 761 N N . SER A 1 97 ? -16.970 -2.427 6.359 1.00 87.25 97 SER A N 1
ATOM 762 C CA . SER A 1 97 ? -17.637 -1.622 7.389 1.00 87.25 97 SER A CA 1
ATOM 763 C C . SER A 1 97 ? -17.087 -1.866 8.799 1.00 87.25 97 SER A C 1
ATOM 765 O O . SER A 1 97 ? -17.229 -1.001 9.661 1.00 87.25 97 SER A O 1
ATOM 767 N N . ALA A 1 98 ? -16.484 -3.033 9.060 1.00 86.88 98 ALA A N 1
ATOM 768 C CA . ALA A 1 98 ? -15.826 -3.309 10.336 1.00 86.88 98 ALA A CA 1
ATOM 769 C C . ALA A 1 98 ? -14.564 -2.448 10.486 1.00 86.88 98 ALA A C 1
ATOM 771 O O . ALA A 1 98 ? -14.365 -1.821 11.525 1.00 86.88 98 ALA A O 1
ATOM 772 N N . ASP A 1 99 ? -13.793 -2.313 9.406 1.00 91.19 99 ASP A N 1
ATOM 773 C CA . ASP A 1 99 ? -12.607 -1.454 9.362 1.00 91.19 99 ASP A CA 1
ATOM 774 C C . ASP A 1 99 ? -12.968 0.020 9.562 1.00 91.19 99 ASP A C 1
ATOM 776 O O . ASP A 1 99 ? -12.262 0.748 10.252 1.00 91.19 99 ASP A O 1
ATOM 780 N N . HIS A 1 100 ? -14.118 0.471 9.052 1.00 90.75 100 HIS A N 1
ATOM 781 C CA . HIS A 1 100 ? -14.593 1.833 9.314 1.00 90.75 100 HIS A CA 1
ATOM 782 C C . HIS A 1 100 ? -14.777 2.111 10.819 1.00 90.75 100 HIS A C 1
ATOM 784 O O . HIS A 1 100 ? -14.363 3.155 11.317 1.00 90.75 100 HIS A O 1
ATOM 790 N N . ARG A 1 101 ? -15.327 1.157 11.584 1.00 90.56 101 ARG A N 1
ATOM 791 C CA . ARG A 1 101 ? -15.468 1.312 13.046 1.00 90.56 101 ARG A CA 1
ATOM 792 C C . ARG A 1 101 ? -14.112 1.416 13.743 1.00 90.56 101 ARG A C 1
ATOM 794 O O . ARG A 1 101 ? -13.982 2.182 14.695 1.00 90.56 101 ARG A O 1
ATOM 801 N N . LEU A 1 102 ? -13.119 0.675 13.257 1.00 91.50 102 LEU A N 1
ATOM 802 C CA . LEU A 1 102 ? -11.745 0.738 13.752 1.00 91.50 102 LEU A CA 1
ATOM 803 C C . LEU A 1 102 ? -11.082 2.081 13.450 1.00 91.50 102 LEU A C 1
ATOM 805 O O . LEU A 1 102 ? -10.418 2.627 14.324 1.00 91.50 102 LEU A O 1
ATOM 809 N N . ASN A 1 103 ? -11.308 2.646 12.263 1.00 93.94 103 ASN A N 1
ATOM 810 C CA . ASN A 1 103 ? -10.822 3.985 11.931 1.00 93.94 103 ASN A CA 1
ATOM 811 C C . ASN A 1 103 ? -11.437 5.041 12.862 1.00 93.94 103 ASN A C 1
ATOM 813 O O . ASN A 1 103 ? -10.709 5.842 13.439 1.00 93.94 103 ASN A O 1
ATOM 817 N N . VAL A 1 104 ? -12.748 4.974 13.124 1.00 93.12 104 VAL A N 1
ATOM 818 C CA . VAL A 1 104 ? -13.414 5.869 14.090 1.00 93.12 104 VAL A CA 1
ATOM 819 C C . VAL A 1 104 ? -12.850 5.710 15.507 1.00 93.12 104 VAL A C 1
ATOM 821 O O . VAL A 1 104 ? -12.687 6.699 16.223 1.00 93.12 104 VAL A O 1
ATOM 824 N N . LEU A 1 105 ? -12.565 4.479 15.942 1.00 92.44 105 LEU A N 1
ATOM 825 C CA . LEU A 1 105 ? -11.922 4.226 17.232 1.00 92.44 105 LEU A CA 1
ATOM 826 C C . LEU A 1 105 ? -10.519 4.841 17.275 1.00 92.44 105 LEU A C 1
ATOM 828 O O . LEU A 1 105 ? -10.191 5.538 18.234 1.00 92.44 105 LEU A O 1
ATOM 832 N N . LEU A 1 106 ? -9.719 4.625 16.232 1.00 93.19 106 LEU A N 1
ATOM 833 C CA . LEU A 1 106 ? -8.365 5.152 16.162 1.00 93.19 106 LEU A CA 1
ATOM 834 C C . LEU A 1 106 ? -8.350 6.682 16.153 1.00 93.19 106 LEU A C 1
ATOM 836 O O . LEU A 1 106 ? -7.527 7.278 16.838 1.00 93.19 106 LEU A O 1
ATOM 840 N N . GLU A 1 107 ? -9.274 7.331 15.444 1.00 93.50 107 GLU A N 1
ATOM 841 C CA . GLU A 1 107 ? -9.411 8.789 15.483 1.00 93.50 107 GLU A CA 1
ATOM 842 C C . GLU A 1 107 ? -9.701 9.307 16.894 1.00 93.50 107 GLU A C 1
ATOM 844 O O . GLU A 1 107 ? -9.160 10.336 17.298 1.00 93.50 107 GLU A O 1
ATOM 849 N N . LYS A 1 108 ? -10.546 8.608 17.660 1.00 94.44 108 LYS A N 1
ATOM 850 C CA . LYS A 1 108 ? -10.825 8.975 19.055 1.00 94.44 108 LYS A CA 1
ATOM 851 C C . LYS A 1 108 ? -9.580 8.833 19.921 1.00 94.44 108 LYS A C 1
ATOM 853 O O . LYS A 1 108 ? -9.255 9.775 20.633 1.00 94.44 108 LYS A O 1
ATOM 858 N N . ILE A 1 109 ? -8.871 7.709 19.798 1.00 93.25 109 ILE A N 1
ATOM 859 C CA . ILE A 1 109 ? -7.604 7.467 20.500 1.00 93.25 109 ILE A CA 1
ATOM 860 C C . ILE A 1 109 ? -6.591 8.562 20.156 1.00 93.25 109 ILE A C 1
ATOM 862 O O . ILE A 1 109 ? -6.000 9.156 21.051 1.00 93.25 109 ILE A O 1
ATOM 866 N N . ALA A 1 110 ? -6.424 8.868 18.868 1.00 93.81 110 ALA A N 1
ATOM 867 C CA . ALA A 1 110 ? -5.491 9.880 18.393 1.00 93.81 110 ALA A CA 1
ATOM 868 C C . ALA A 1 110 ? -5.816 11.272 18.954 1.00 93.81 110 ALA A C 1
ATOM 870 O O . ALA A 1 110 ? -4.905 11.995 19.341 1.00 93.81 110 ALA A O 1
ATOM 871 N N . ARG A 1 111 ? -7.100 11.640 19.044 1.00 94.75 111 ARG A N 1
ATOM 872 C CA . ARG A 1 111 ? -7.524 12.904 19.670 1.00 94.75 111 ARG A CA 1
ATOM 873 C C . ARG A 1 111 ? -7.292 12.916 21.178 1.00 94.75 111 ARG A C 1
ATOM 875 O O . ARG A 1 111 ? -6.911 13.948 21.712 1.00 94.75 111 ARG A O 1
ATOM 882 N N . GLU A 1 112 ? -7.531 11.797 21.854 1.00 95.06 112 GLU A N 1
ATOM 883 C CA . GLU A 1 112 ? -7.348 11.675 23.303 1.00 95.06 112 GLU A CA 1
ATOM 884 C C . GLU A 1 112 ? -5.883 11.856 23.713 1.00 95.06 112 GLU A C 1
ATOM 886 O O . GLU A 1 112 ? -5.600 12.532 24.699 1.00 95.06 112 GLU A O 1
ATOM 891 N N . ILE A 1 113 ? -4.952 11.298 22.934 1.00 92.62 113 ILE A N 1
ATOM 892 C CA . ILE A 1 113 ? -3.511 11.378 23.216 1.00 92.62 113 ILE A CA 1
ATOM 893 C C . ILE A 1 113 ? -2.810 12.570 22.552 1.00 92.62 113 ILE A C 1
ATOM 895 O O . ILE A 1 113 ? -1.583 12.625 22.586 1.00 92.62 113 ILE A O 1
ATOM 899 N N . ASP A 1 114 ? -3.561 13.477 21.918 1.00 93.62 114 ASP A N 1
ATOM 900 C CA . ASP A 1 114 ? -3.031 14.581 21.104 1.00 93.62 114 ASP A CA 1
ATOM 901 C C . ASP A 1 114 ? -1.954 14.106 20.105 1.00 93.62 114 ASP A C 1
ATOM 903 O O . ASP A 1 114 ? -0.809 14.563 20.085 1.00 93.62 114 ASP A O 1
ATOM 907 N N . TYR A 1 115 ? -2.305 13.090 19.310 1.00 92.94 115 TYR A N 1
ATOM 908 C CA . TYR A 1 115 ? -1.374 12.431 18.402 1.00 92.94 115 TYR A CA 1
ATOM 909 C C . TYR A 1 115 ?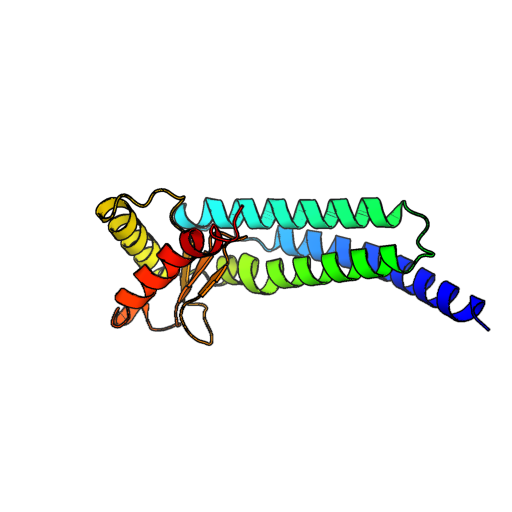 -0.832 13.431 17.362 1.00 92.94 115 TYR A C 1
ATOM 911 O O . TYR A 1 115 ? -1.601 13.960 16.558 1.00 92.94 115 TYR A O 1
ATOM 919 N N . PRO A 1 116 ? 0.493 13.669 17.307 1.00 90.25 116 PRO A N 1
ATOM 920 C CA . PRO A 1 116 ? 1.064 14.800 16.569 1.00 90.25 116 PRO A CA 1
ATOM 921 C C . PRO A 1 116 ? 1.238 14.553 15.060 1.00 90.25 116 PRO A C 1
ATOM 923 O O . PRO A 1 116 ? 1.758 15.416 14.350 1.00 90.25 116 PRO A O 1
ATOM 926 N N . LEU A 1 117 ? 0.877 13.369 14.558 1.00 90.62 117 LEU A N 1
ATOM 927 C CA . LEU A 1 117 ? 0.969 13.006 13.140 1.00 90.62 117 LEU A CA 1
ATOM 928 C C . LEU A 1 117 ? -0.422 12.739 12.563 1.00 90.62 117 LEU A C 1
ATOM 930 O O . LEU A 1 117 ? -1.404 12.608 13.287 1.00 90.62 117 LEU A O 1
ATOM 934 N N . LEU A 1 118 ? -0.502 12.614 11.238 1.00 90.12 118 LEU A N 1
ATOM 935 C CA . LEU A 1 118 ? -1.726 12.163 10.584 1.00 90.12 118 LEU A CA 1
ATOM 936 C C . LEU A 1 118 ? -2.098 10.765 11.099 1.00 90.12 118 LEU A C 1
ATOM 938 O O . LEU A 1 118 ? -1.301 9.834 10.972 1.00 90.12 118 LEU A O 1
ATOM 942 N N . THR A 1 119 ? -3.309 10.612 11.634 1.00 92.81 119 THR A N 1
ATOM 943 C CA . THR A 1 119 ? -3.826 9.316 12.083 1.00 92.81 119 THR A CA 1
ATOM 944 C C . THR A 1 119 ? -3.773 8.304 10.930 1.00 92.81 119 THR A C 1
ATOM 946 O O . THR A 1 119 ? -4.262 8.615 9.839 1.00 92.81 119 THR A O 1
ATOM 949 N N . PRO A 1 120 ? -3.147 7.128 11.116 1.00 94.00 120 PRO A N 1
ATOM 950 C CA . PRO A 1 120 ? -3.072 6.133 10.057 1.00 94.00 120 PRO A CA 1
ATOM 951 C C . PRO A 1 120 ? -4.446 5.547 9.736 1.00 94.00 120 PRO A C 1
ATOM 953 O O . PRO A 1 120 ? -5.294 5.408 10.612 1.00 94.00 120 PRO A O 1
ATOM 956 N N . THR A 1 121 ? -4.651 5.154 8.482 1.00 94.69 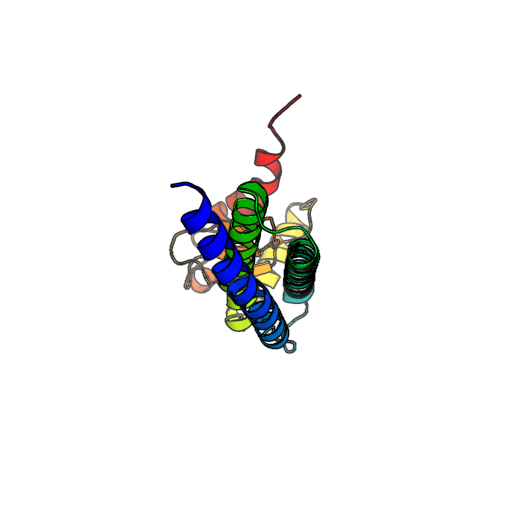121 THR A N 1
ATOM 957 C CA . THR A 1 121 ? -5.820 4.353 8.107 1.00 94.69 121 THR A CA 1
ATOM 958 C C . THR A 1 121 ? -5.652 2.956 8.703 1.00 94.69 121 THR A C 1
ATOM 960 O O . THR A 1 121 ? -4.590 2.354 8.550 1.00 94.69 121 THR A O 1
ATOM 963 N N . VAL A 1 122 ? -6.681 2.425 9.362 1.00 93.94 122 VAL A N 1
ATOM 964 C CA . VAL A 1 122 ? -6.660 1.070 9.940 1.00 93.94 122 VAL A CA 1
ATOM 965 C C . VAL A 1 122 ? -7.342 0.080 9.017 1.00 93.94 122 VAL A C 1
ATOM 967 O O . VAL A 1 122 ? -8.413 0.367 8.480 1.00 93.94 122 VAL A O 1
ATOM 970 N N . ILE A 1 123 ? -6.758 -1.110 8.879 1.00 92.94 123 ILE A N 1
ATOM 971 C CA . ILE A 1 123 ? -7.423 -2.232 8.227 1.00 92.94 123 ILE A CA 1
ATOM 972 C C . ILE A 1 123 ? -7.130 -3.573 8.901 1.00 92.94 123 ILE A C 1
ATOM 974 O O . ILE A 1 123 ? -6.005 -3.869 9.304 1.00 92.94 123 ILE A O 1
ATOM 978 N N . SER A 1 124 ? -8.142 -4.431 8.958 1.00 91.75 124 SER A N 1
ATOM 979 C CA . SER A 1 124 ? -8.055 -5.798 9.473 1.00 91.75 124 SER A CA 1
ATOM 980 C C . SER A 1 124 ? -7.525 -6.738 8.385 1.00 91.75 124 SER A C 1
ATOM 982 O O . SER A 1 124 ? -8.242 -7.592 7.876 1.00 91.75 124 SER A O 1
ATOM 984 N N . LEU A 1 125 ? -6.278 -6.538 7.949 1.00 89.88 125 LEU A N 1
ATOM 985 C CA . LEU A 1 125 ? -5.665 -7.293 6.844 1.00 89.88 125 LEU A CA 1
ATOM 986 C C . LEU A 1 125 ? -4.435 -8.106 7.267 1.00 89.88 125 LEU A C 1
ATOM 988 O O . LEU A 1 125 ? -3.919 -8.889 6.467 1.00 89.88 125 LEU A O 1
ATOM 992 N N . SER A 1 126 ? -3.935 -7.928 8.492 1.00 85.06 126 SER A N 1
ATOM 993 C CA . SER A 1 126 ? -2.681 -8.565 8.884 1.00 85.06 126 SER A CA 1
ATOM 994 C C . SER A 1 126 ? -2.823 -10.086 8.966 1.00 85.06 126 SER A C 1
ATOM 996 O O . SER A 1 126 ? -3.757 -10.611 9.574 1.00 85.06 126 SER A O 1
ATOM 998 N N . GLN A 1 127 ? -1.864 -10.787 8.358 1.00 78.62 127 GLN A N 1
ATOM 999 C CA . GLN A 1 127 ? -1.707 -12.243 8.452 1.00 78.62 127 GLN A CA 1
ATOM 1000 C C . GLN A 1 127 ? -0.817 -12.669 9.628 1.00 78.62 127 GLN A C 1
ATOM 1002 O O . GLN A 1 127 ? -0.657 -13.861 9.874 1.00 78.62 127 GLN A O 1
ATOM 1007 N N . GLN A 1 128 ? -0.196 -11.708 10.313 1.00 75.38 128 GLN A N 1
ATOM 1008 C CA . GLN A 1 128 ? 0.714 -11.946 11.428 1.00 75.38 128 GLN A CA 1
ATOM 1009 C C . GLN A 1 128 ? 0.180 -11.218 12.667 1.00 75.38 128 GLN A C 1
ATOM 1011 O O . GLN A 1 128 ? -0.888 -11.553 13.175 1.00 75.38 128 GLN A O 1
ATOM 1016 N N . TYR A 1 129 ? 0.917 -10.209 13.123 1.00 83.75 129 TYR A N 1
ATOM 1017 C CA . TYR A 1 129 ? 0.578 -9.337 14.235 1.00 83.75 129 TYR A CA 1
ATOM 1018 C C . TYR A 1 129 ? 0.287 -7.919 13.734 1.00 83.75 129 TYR A C 1
ATOM 1020 O O . TYR A 1 129 ? 0.249 -7.676 12.525 1.00 83.75 129 TYR A O 1
ATOM 1028 N N . PHE A 1 130 ? 0.061 -6.984 14.647 1.00 89.50 130 PHE A N 1
ATOM 1029 C CA . PHE A 1 130 ? -0.054 -5.569 14.318 1.00 89.50 130 PHE A CA 1
ATOM 1030 C C . PHE A 1 130 ? 1.182 -5.084 13.547 1.00 89.50 130 PHE A C 1
ATOM 1032 O O . PHE A 1 130 ? 2.300 -5.506 13.837 1.00 89.50 130 PHE A O 1
ATOM 1039 N N . CYS A 1 131 ? 0.980 -4.248 12.528 1.00 90.50 131 CYS A N 1
ATOM 1040 C CA . CYS A 1 131 ? 2.089 -3.623 11.816 1.00 90.50 131 CYS A CA 1
ATOM 1041 C C . CYS A 1 131 ? 1.693 -2.302 11.153 1.00 90.50 131 CYS A C 1
ATOM 1043 O O . CYS A 1 131 ? 0.598 -2.163 10.601 1.00 90.50 131 CYS A O 1
ATOM 1045 N N . ILE A 1 132 ? 2.618 -1.341 11.141 1.00 91.56 132 ILE A N 1
ATOM 1046 C CA . ILE A 1 132 ? 2.446 -0.063 10.446 1.00 91.56 132 ILE A CA 1
ATOM 1047 C C . ILE A 1 132 ? 3.310 0.064 9.182 1.00 91.56 132 ILE A C 1
ATOM 1049 O O . ILE A 1 132 ? 4.541 0.155 9.206 1.00 91.56 132 ILE A O 1
ATOM 1053 N N . TYR A 1 133 ? 2.645 0.193 8.035 1.00 92.19 133 TYR A N 1
ATOM 1054 C CA . TYR A 1 133 ? 3.262 0.583 6.773 1.00 92.19 133 TYR A CA 1
ATOM 1055 C C . TYR A 1 133 ? 3.315 2.108 6.664 1.00 92.19 133 TYR A C 1
ATOM 1057 O O . TYR A 1 133 ? 2.478 2.746 6.026 1.00 92.19 133 TYR A O 1
ATOM 1065 N N . ARG A 1 134 ? 4.351 2.704 7.262 1.00 90.44 134 ARG A N 1
ATOM 1066 C CA . ARG A 1 134 ? 4.550 4.169 7.346 1.00 90.44 134 ARG A CA 1
ATOM 1067 C C . ARG A 1 134 ? 4.430 4.897 6.005 1.00 90.44 134 ARG A C 1
ATOM 1069 O O . ARG A 1 134 ? 3.799 5.939 5.913 1.00 90.44 134 ARG A O 1
ATOM 1076 N N . GLN A 1 135 ? 4.993 4.315 4.953 1.00 90.25 135 GLN A N 1
ATOM 1077 C CA . GLN A 1 135 ? 4.953 4.834 3.579 1.00 90.25 135 GLN A CA 1
ATOM 1078 C C . GLN A 1 135 ? 3.546 4.914 2.957 1.00 90.25 135 GLN A C 1
ATOM 1080 O O . GLN A 1 135 ? 3.373 5.518 1.903 1.00 90.25 135 GLN A O 1
ATOM 1085 N N . PHE A 1 136 ? 2.565 4.260 3.576 1.00 93.31 136 PHE A N 1
ATOM 1086 C CA . PHE A 1 136 ? 1.151 4.312 3.213 1.00 93.31 136 PHE A CA 1
ATOM 1087 C C . PHE A 1 136 ? 0.301 4.949 4.318 1.00 93.31 136 PHE A C 1
ATOM 1089 O O . PHE A 1 136 ? -0.910 5.044 4.158 1.00 93.31 136 PHE A O 1
ATOM 1096 N N . ASN A 1 137 ? 0.923 5.342 5.437 1.00 93.88 137 ASN A N 1
ATOM 1097 C CA . ASN A 1 137 ? 0.253 5.666 6.692 1.00 93.88 137 ASN A CA 1
ATOM 1098 C C . ASN A 1 137 ? -0.868 4.663 7.028 1.00 93.88 137 ASN A C 1
ATOM 1100 O O . ASN A 1 137 ? -1.993 5.048 7.332 1.00 93.88 137 ASN A O 1
ATOM 1104 N N . LEU A 1 138 ? -0.567 3.369 6.882 1.00 94.81 138 LEU A N 1
ATOM 1105 C CA . LEU A 1 138 ? -1.528 2.275 7.001 1.00 94.81 138 LEU A CA 1
ATOM 1106 C C . LEU A 1 138 ? -1.148 1.383 8.177 1.00 94.81 138 LEU A C 1
ATOM 1108 O O . LEU A 1 138 ? -0.040 0.850 8.207 1.00 94.81 138 LEU A O 1
ATOM 1112 N N . LEU A 1 139 ? -2.073 1.206 9.111 1.00 94.38 139 LEU A N 1
ATOM 1113 C CA . LEU A 1 139 ? -1.946 0.320 10.257 1.00 94.38 139 LEU A CA 1
ATOM 1114 C C . LEU A 1 139 ? -2.780 -0.938 9.998 1.00 94.38 139 LEU A C 1
ATOM 1116 O O . LEU A 1 139 ? -4.002 -0.887 9.861 1.00 94.38 139 LEU A O 1
ATOM 1120 N N . CYS A 1 140 ? -2.108 -2.076 9.891 1.00 93.62 140 CYS A N 1
ATOM 1121 C CA . CYS A 1 140 ? -2.735 -3.369 9.683 1.00 93.62 140 CYS A CA 1
ATOM 1122 C C . CYS A 1 140 ? -2.857 -4.092 11.023 1.00 93.62 140 CYS A C 1
ATOM 1124 O O . CYS A 1 140 ? -1.871 -4.238 11.745 1.00 93.62 140 CYS A O 1
ATOM 1126 N N . ILE A 1 141 ? -4.052 -4.588 11.329 1.00 92.44 141 ILE A N 1
ATOM 1127 C CA . ILE A 1 141 ? -4.323 -5.379 12.536 1.00 92.44 141 ILE A CA 1
ATOM 1128 C C . ILE A 1 141 ? -4.797 -6.791 12.170 1.00 92.44 141 ILE A C 1
ATOM 1130 O O . ILE A 1 141 ? -5.194 -7.017 11.017 1.00 92.44 141 ILE A O 1
ATOM 1134 N N . PRO A 1 142 ? -4.763 -7.754 13.111 1.00 90.69 142 PRO A N 1
ATOM 1135 C CA . PRO A 1 142 ? -5.304 -9.090 12.880 1.00 90.69 142 PRO A CA 1
ATOM 1136 C C . PRO A 1 142 ? -6.790 -9.060 12.496 1.00 90.69 142 PRO A C 1
ATOM 1138 O O . PRO A 1 142 ? -7.566 -8.263 13.018 1.00 90.69 142 PRO A O 1
ATOM 1141 N N . LEU A 1 143 ? -7.196 -9.979 11.614 1.00 87.56 143 LEU A N 1
ATOM 1142 C CA . LEU A 1 143 ? -8.537 -10.034 11.001 1.00 87.56 143 LEU A CA 1
ATOM 1143 C C . LEU A 1 143 ? -9.705 -9.911 11.989 1.00 87.56 143 LEU A C 1
ATOM 1145 O O . LEU A 1 143 ? -10.717 -9.293 11.676 1.00 87.56 143 LEU A O 1
ATOM 1149 N N . VAL A 1 144 ? -9.579 -10.528 13.165 1.00 86.75 144 VAL A N 1
ATOM 1150 C CA . VAL A 1 144 ? -10.657 -10.597 14.163 1.00 86.75 144 VAL A CA 1
ATOM 1151 C C . VAL A 1 144 ? -10.479 -9.614 15.315 1.00 86.75 144 VAL A C 1
ATOM 1153 O O . VAL A 1 144 ? -11.343 -9.534 16.185 1.00 86.75 144 VAL A O 1
ATOM 1156 N N . GLU A 1 145 ? -9.389 -8.848 15.330 1.00 85.94 145 GLU A N 1
ATOM 1157 C CA . GLU A 1 145 ? -9.049 -7.986 16.461 1.00 85.94 145 GLU A CA 1
ATOM 1158 C C . GLU A 1 145 ? -10.129 -6.934 16.726 1.00 85.94 145 GLU A C 1
ATOM 1160 O O . GLU A 1 145 ? -10.477 -6.679 17.877 1.00 85.94 145 GLU A O 1
ATOM 1165 N N . GLY A 1 146 ? -10.752 -6.396 15.673 1.00 83.25 146 GLY A N 1
ATOM 1166 C CA . GLY A 1 146 ? -11.827 -5.410 15.807 1.00 83.25 146 GLY A CA 1
ATOM 1167 C C . GLY A 1 146 ? -13.097 -5.904 16.502 1.00 83.25 146 GLY A C 1
ATOM 1168 O O . GLY A 1 146 ? -13.961 -5.088 16.819 1.00 83.25 146 GLY A O 1
ATOM 1169 N N . HIS A 1 147 ? -13.221 -7.208 16.768 1.00 84.75 147 HIS A N 1
ATOM 1170 C CA . HIS A 1 147 ? -14.321 -7.767 17.556 1.00 84.75 147 HIS A CA 1
ATOM 1171 C C . HIS A 1 147 ? -14.041 -7.803 19.059 1.00 84.75 147 HIS A C 1
ATOM 1173 O O . HIS A 1 147 ? -14.991 -7.769 19.839 1.00 84.75 147 HIS A O 1
ATOM 1179 N N . PHE A 1 148 ? -12.772 -7.890 19.463 1.00 83.94 148 PHE A N 1
ATOM 1180 C CA . PHE A 1 148 ? -12.395 -8.166 20.851 1.00 83.94 148 PHE A CA 1
ATOM 1181 C C . PHE A 1 148 ? -11.580 -7.040 21.488 1.00 83.94 148 PHE A C 1
ATOM 1183 O O . PHE A 1 148 ? -11.711 -6.826 22.690 1.00 83.94 148 PHE A O 1
ATOM 1190 N N . LEU A 1 149 ? -10.781 -6.312 20.696 1.00 83.38 149 LEU A N 1
ATOM 1191 C CA . LEU A 1 149 ? -9.936 -5.195 21.138 1.00 83.38 149 LEU A CA 1
ATOM 1192 C C . LEU A 1 149 ? -9.050 -5.546 22.350 1.00 83.38 149 LEU A C 1
ATOM 1194 O O . LEU A 1 149 ? -8.756 -4.695 23.190 1.00 83.38 149 LEU A O 1
ATOM 1198 N N . LEU A 1 150 ? -8.639 -6.812 22.462 1.00 84.62 150 LEU A N 1
ATOM 1199 C CA . LEU A 1 150 ? -7.832 -7.304 23.582 1.00 84.62 150 LEU A CA 1
ATOM 1200 C C . LEU A 1 150 ? -6.411 -6.737 23.537 1.00 84.62 150 LEU A C 1
ATOM 1202 O O . LEU A 1 150 ? -5.779 -6.576 24.578 1.00 84.62 150 LEU A O 1
ATOM 1206 N N . HIS A 1 151 ? -5.939 -6.387 22.342 1.00 85.25 151 HIS A N 1
ATOM 1207 C CA . HIS A 1 151 ? -4.585 -5.917 22.086 1.00 85.25 151 HIS A CA 1
ATOM 1208 C C . HIS A 1 151 ? -4.550 -4.406 21.815 1.00 85.25 151 HIS A C 1
ATOM 1210 O O . HIS A 1 151 ? -3.697 -3.909 21.083 1.00 85.25 151 HIS A O 1
ATOM 1216 N N . LEU A 1 152 ? -5.460 -3.635 22.428 1.00 86.25 152 LEU A N 1
ATOM 1217 C CA . LEU A 1 152 ? -5.409 -2.167 22.387 1.00 86.25 152 LEU A CA 1
ATOM 1218 C C . LEU A 1 152 ? -4.025 -1.594 22.741 1.00 86.25 152 LEU A C 1
ATOM 1220 O O . LEU A 1 152 ? -3.589 -0.695 22.025 1.00 86.25 152 LEU A O 1
ATOM 1224 N N . PRO A 1 153 ? -3.292 -2.092 23.762 1.00 89.38 153 PRO A N 1
ATOM 1225 C CA . PRO A 1 153 ? -1.933 -1.622 24.034 1.00 89.38 153 PRO A CA 1
ATOM 1226 C C . PRO A 1 153 ? -0.983 -1.734 22.830 1.00 89.38 153 PRO A C 1
ATOM 1228 O O . PRO A 1 153 ? -0.168 -0.838 22.615 1.00 89.38 153 PRO A O 1
ATOM 1231 N N . ASP A 1 154 ? -1.125 -2.772 22.005 1.00 88.38 154 ASP A N 1
ATOM 1232 C CA . ASP A 1 154 ? -0.291 -2.965 20.814 1.00 88.38 154 ASP A CA 1
ATOM 1233 C C . ASP A 1 154 ? -0.660 -1.988 19.692 1.00 88.38 154 ASP A C 1
AT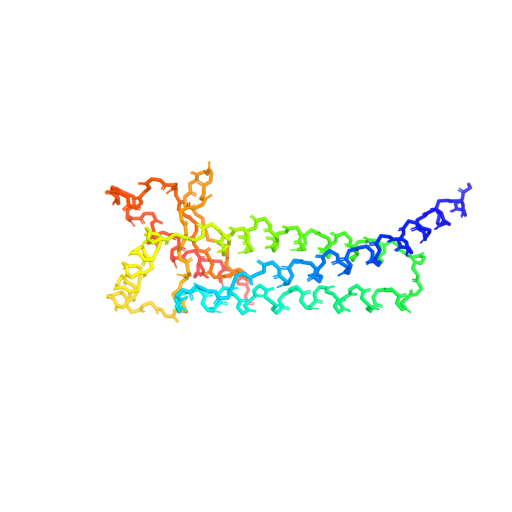OM 1235 O O . ASP A 1 154 ? 0.196 -1.547 18.931 1.00 88.38 154 ASP A O 1
ATOM 1239 N N . LEU A 1 155 ? -1.913 -1.538 19.636 1.00 88.00 155 LEU A N 1
ATOM 1240 C CA . LEU A 1 155 ? -2.309 -0.446 18.748 1.00 88.00 155 LEU A CA 1
ATOM 1241 C C . LEU A 1 155 ? -1.602 0.869 19.127 1.00 88.00 155 LEU A C 1
ATOM 1243 O O . LEU A 1 155 ? -1.112 1.575 18.244 1.00 88.00 155 LEU A O 1
ATOM 1247 N N . TYR A 1 156 ? -1.465 1.175 20.424 1.00 89.94 156 TYR A N 1
ATOM 1248 C CA . TYR A 1 156 ? -0.636 2.305 20.872 1.00 89.94 156 TYR A CA 1
ATOM 1249 C C . TYR A 1 156 ? 0.849 2.088 20.554 1.00 89.94 156 TYR A C 1
ATOM 1251 O O . TYR A 1 156 ? 1.532 3.040 20.170 1.00 89.94 156 TYR A O 1
ATOM 1259 N N . HIS A 1 157 ? 1.346 0.851 20.675 1.00 89.38 157 HIS A N 1
ATOM 1260 C CA . HIS A 1 157 ? 2.714 0.500 20.286 1.00 89.38 157 HIS A CA 1
ATOM 1261 C C . HIS A 1 157 ? 2.978 0.833 18.811 1.00 89.38 157 HIS A C 1
ATOM 1263 O O . HIS A 1 157 ? 3.932 1.549 18.494 1.00 89.38 157 HIS A O 1
ATOM 1269 N N . GLU A 1 158 ? 2.081 0.417 17.915 1.00 89.56 158 GLU A N 1
ATOM 1270 C CA . GLU A 1 158 ? 2.195 0.717 16.487 1.00 89.56 158 GLU A CA 1
ATOM 1271 C C . GLU A 1 158 ? 2.088 2.211 16.172 1.00 89.56 158 GLU A C 1
ATOM 1273 O O . GLU A 1 158 ? 2.831 2.722 15.331 1.00 89.56 158 GLU A O 1
ATOM 1278 N N . LEU A 1 159 ? 1.218 2.949 16.871 1.00 90.50 159 LEU A N 1
ATOM 1279 C CA . LEU A 1 159 ? 1.146 4.408 16.742 1.00 90.50 159 LEU A CA 1
ATOM 1280 C C . LEU A 1 159 ? 2.449 5.101 17.159 1.00 90.50 159 LEU A C 1
ATOM 1282 O O . LEU A 1 159 ? 2.756 6.181 16.645 1.00 90.50 159 LEU A O 1
ATOM 1286 N N . ALA A 1 160 ? 3.224 4.500 18.064 1.00 88.44 160 ALA A N 1
ATOM 1287 C CA . ALA A 1 160 ? 4.495 5.043 18.524 1.00 88.44 160 ALA A CA 1
ATOM 1288 C C . ALA A 1 160 ? 5.674 4.735 17.581 1.00 88.44 160 ALA A C 1
ATOM 1290 O O . ALA A 1 160 ? 6.655 5.490 17.557 1.00 88.44 160 ALA A O 1
ATOM 1291 N N . HIS A 1 161 ? 5.596 3.676 16.766 1.00 86.00 161 HIS A N 1
ATOM 1292 C CA . HIS A 1 161 ? 6.671 3.286 15.843 1.00 86.00 161 HIS A CA 1
ATOM 1293 C C . HIS A 1 161 ? 7.180 4.414 14.924 1.00 86.00 161 HIS A C 1
ATOM 1295 O O . HIS A 1 161 ? 8.403 4.534 14.766 1.00 86.00 161 HIS A O 1
ATOM 1301 N N . PRO A 1 162 ? 6.323 5.278 14.340 1.00 85.56 162 PRO A N 1
ATOM 1302 C CA . PRO A 1 162 ? 6.769 6.436 13.567 1.00 85.56 162 PRO A CA 1
ATOM 1303 C C . PRO A 1 162 ? 7.729 7.378 14.313 1.00 85.56 162 PRO A C 1
ATOM 1305 O O . PRO A 1 162 ? 8.590 7.983 13.672 1.00 85.56 162 PRO A O 1
ATOM 1308 N N . PHE A 1 163 ? 7.635 7.487 15.644 1.00 84.38 163 PHE A N 1
ATOM 1309 C CA . PHE A 1 163 ? 8.500 8.362 16.445 1.00 84.38 163 PHE A CA 1
ATOM 1310 C C . PHE A 1 163 ? 9.854 7.734 16.769 1.00 84.38 163 PHE A C 1
ATOM 1312 O O . PHE A 1 163 ? 10.870 8.428 16.787 1.00 84.38 163 PHE A O 1
ATOM 1319 N N . LEU A 1 164 ? 9.890 6.423 17.012 1.00 74.62 164 LEU A N 1
ATOM 1320 C CA . LEU A 1 164 ? 11.094 5.738 17.494 1.00 74.62 164 LEU A CA 1
ATOM 1321 C C . LEU A 1 164 ? 12.167 5.593 16.407 1.00 74.62 164 LEU A C 1
ATOM 1323 O O . LEU A 1 164 ? 13.359 5.674 16.691 1.00 74.62 164 LEU A O 1
ATOM 1327 N N . LEU A 1 165 ? 11.760 5.481 15.143 1.00 62.16 165 LEU A N 1
ATOM 1328 C CA . LEU A 1 165 ? 12.680 5.400 14.003 1.00 62.16 165 LEU A CA 1
ATOM 1329 C C . LEU A 1 165 ? 13.164 6.773 13.509 1.00 62.16 165 LEU A C 1
ATOM 1331 O O . LEU A 1 165 ? 13.964 6.842 12.580 1.00 62.16 165 LEU A O 1
ATOM 1335 N N . ARG A 1 166 ? 12.725 7.869 14.145 1.00 51.75 166 ARG A N 1
ATOM 1336 C CA . ARG A 1 166 ? 13.334 9.200 13.983 1.00 51.75 166 ARG A CA 1
ATOM 1337 C C . ARG A 1 166 ? 14.643 9.346 14.774 1.00 51.75 166 ARG A C 1
ATOM 1339 O O . ARG A 1 166 ? 15.289 10.383 14.669 1.00 51.75 166 ARG A O 1
ATOM 1346 N N . LYS A 1 167 ? 15.058 8.324 15.537 1.00 43.59 167 LYS A N 1
ATOM 1347 C CA . LYS A 1 167 ? 16.280 8.331 16.354 1.00 43.59 167 LYS A CA 1
ATOM 1348 C C . LYS A 1 167 ? 17.395 7.456 15.761 1.00 43.59 167 LYS A C 1
ATOM 1350 O O . LYS A 1 167 ? 17.868 6.512 16.376 1.00 43.59 167 LYS A O 1
ATOM 1355 N N . THR A 1 168 ? 17.866 7.850 14.583 1.00 33.06 168 THR A N 1
ATOM 1356 C CA . THR A 1 168 ? 19.252 7.635 14.123 1.00 33.06 168 THR A CA 1
ATOM 1357 C C . THR A 1 168 ? 19.833 8.994 13.707 1.00 33.06 168 THR A C 1
ATOM 1359 O O . THR A 1 168 ? 19.895 9.320 12.529 1.00 33.06 168 THR A O 1
ATOM 1362 N N . ILE A 1 169 ? 20.027 9.833 14.739 1.00 34.28 169 ILE A N 1
ATOM 1363 C CA . ILE A 1 169 ? 21.184 10.682 15.148 1.00 34.28 169 ILE A CA 1
ATOM 1364 C C . ILE A 1 169 ? 22.392 10.707 14.168 1.00 34.28 169 ILE A C 1
ATOM 1366 O O . ILE A 1 169 ? 22.673 9.632 13.634 1.00 34.28 169 ILE A O 1
ATOM 1370 N N . PRO A 1 170 ? 23.211 11.787 14.011 1.00 38.56 170 PRO A N 1
ATOM 1371 C CA . PRO A 1 170 ? 23.260 13.122 14.650 1.00 38.56 170 PRO A CA 1
ATOM 1372 C C . PRO A 1 170 ? 23.025 14.324 13.713 1.00 38.56 170 PRO A C 1
ATOM 1374 O O . PRO A 1 170 ? 23.193 14.188 12.481 1.00 38.56 170 PRO A O 1
#

Secondary structure (DSSP, 8-state):
--HHHHHHHHHHHHHHHHHHHHHHHHHHHHS-SS--GGGHHHHHHHHHHHHHHHHHHHHHHHS---SHHHHHHHHHHHHHHHHIIIIIIHHHHH--HHHHHHHHHHHHHHHHTT--SPPPEEEEEESSS-EEEGGGTEEEEETTHHHH-TTHHHHHHHHHHHHHTT----